Protein AF-A0A917U793-F1 (afdb_monomer_lite)

Sequence (176 aa):
MTDTGSRDAEIRDLVASTAMLGRVSGREPWRELLLRLTGGRWPRRSGWPVVPRLATPWQDTVSNERIGWRMRAANLRGHAPDNASVRDEFVFAVDYQICHRCRIGWVEQPHTLPAYRRCGLAAAGLAALRRENPCYAWHTLGGHIDGSSAFWDTIGADIPGGYRPRRVCEHVTAGG

Foldseek 3Di:
DPPVVVVLVLLVVLLVVLVQEDEDPLDDVVVVVVCVVVVNPPDDDDAFDPWDDDPTQWYWYCDRVDPLKIKIWGWGWADDDPDDDTDTHTAWMWIKDADPVQLEMEIDDTDGDPVCPPSCNSLSSVVSVCVVRPPHAYAYLPPPCVVPVVVQQVSQVPGHVSNYHDDDDPSSVVPD

Secondary structure (DSSP, 8-state):
--HHHHHHHHHHHHHHTTTSEEE-----HHHHHHHHHTTT-SPPPPS----PPPSSSEEEEE-SSSTT-EEEEEEEPP--STTS---PEEEEEEEEEEETTTTEEEEEEEEE-GGGTTSSHHHHHHHHHHHHSTT-EEEB-STTSTT-HHHHHHHHTTSTTTT-B-PPPHHHHT--

pLDDT: mean 82.2, std 14.15, range [44.59, 97.69]

Structure (mmCIF, N/CA/C/O backbone):
data_AF-A0A917U793-F1
#
_entry.id   AF-A0A917U793-F1
#
loop_
_atom_site.group_PDB
_atom_site.id
_atom_site.type_symbol
_atom_site.label_atom_id
_atom_site.label_alt_id
_atom_site.label_comp_id
_atom_site.label_asym_id
_atom_site.label_entity_id
_atom_site.label_seq_id
_atom_site.pdbx_PDB_ins_code
_atom_site.Cartn_x
_atom_site.Cartn_y
_atom_site.Cartn_z
_atom_site.occupancy
_atom_site.B_iso_or_equiv
_atom_site.auth_seq_id
_atom_site.auth_comp_id
_atom_site.auth_asym_id
_atom_site.auth_atom_id
_atom_site.pdbx_PDB_model_num
ATOM 1 N N . MET A 1 1 ? 18.168 -2.407 -28.923 1.00 44.59 1 MET A N 1
ATOM 2 C CA . MET A 1 1 ? 18.597 -1.558 -27.783 1.00 44.59 1 MET A CA 1
ATOM 3 C C . MET A 1 1 ? 17.603 -0.428 -27.456 1.00 44.59 1 MET A C 1
ATOM 5 O O . MET A 1 1 ? 17.964 0.485 -26.732 1.00 44.59 1 MET A O 1
ATOM 9 N N . THR A 1 2 ? 16.345 -0.490 -27.913 1.00 53.19 2 THR A N 1
ATOM 10 C CA . THR A 1 2 ? 15.329 0.575 -27.738 1.00 53.19 2 THR A CA 1
ATOM 11 C C . THR A 1 2 ? 14.185 0.214 -26.777 1.00 53.19 2 THR A C 1
ATOM 13 O O . THR A 1 2 ? 13.452 1.100 -26.361 1.00 53.19 2 THR A O 1
ATOM 16 N N . ASP A 1 3 ? 14.055 -1.054 -26.380 1.00 61.44 3 ASP A N 1
ATOM 17 C CA . ASP A 1 3 ? 12.891 -1.558 -25.632 1.00 61.44 3 ASP A CA 1
ATOM 18 C C . ASP A 1 3 ? 13.018 -1.375 -24.103 1.00 61.44 3 ASP A C 1
ATOM 20 O O . ASP A 1 3 ? 12.122 -0.854 -23.441 1.00 61.44 3 ASP A O 1
ATOM 24 N N . THR A 1 4 ? 14.190 -1.675 -23.529 1.00 62.56 4 THR A N 1
ATOM 25 C CA . THR A 1 4 ? 14.428 -1.562 -22.075 1.00 62.56 4 THR A CA 1
ATOM 26 C C . THR A 1 4 ? 14.332 -0.120 -21.567 1.00 62.56 4 THR A C 1
ATOM 28 O O . THR A 1 4 ? 13.714 0.133 -20.539 1.00 62.56 4 THR A O 1
ATOM 31 N N . GLY A 1 5 ? 14.871 0.847 -22.320 1.00 70.31 5 GLY A N 1
ATOM 32 C CA . GLY A 1 5 ? 14.810 2.265 -21.946 1.00 70.31 5 GLY A CA 1
ATOM 33 C C . GLY A 1 5 ? 13.392 2.849 -21.985 1.00 70.31 5 GLY A C 1
ATOM 34 O O . GLY A 1 5 ? 13.071 3.718 -21.175 1.00 70.31 5 GLY A O 1
ATOM 35 N N . SER A 1 6 ? 12.534 2.343 -22.880 1.00 77.75 6 SER A N 1
ATOM 36 C CA . SER A 1 6 ? 11.110 2.702 -22.930 1.00 77.75 6 SER A CA 1
ATOM 37 C C . SER A 1 6 ? 10.373 2.153 -21.709 1.00 77.75 6 SER A C 1
ATOM 39 O O . SER A 1 6 ? 9.681 2.893 -21.012 1.00 77.75 6 SER A O 1
ATOM 41 N N . ARG A 1 7 ? 10.602 0.875 -21.383 1.00 79.81 7 ARG A N 1
ATOM 42 C CA . ARG A 1 7 ? 9.986 0.206 -20.229 1.00 79.81 7 ARG A CA 1
ATOM 43 C C . ARG A 1 7 ? 10.341 0.884 -18.901 1.00 79.81 7 ARG A C 1
ATOM 45 O O . ARG A 1 7 ? 9.471 1.106 -18.064 1.00 79.81 7 ARG A O 1
ATOM 52 N N . ASP A 1 8 ? 11.604 1.264 -18.715 1.00 85.38 8 ASP A N 1
ATOM 53 C CA . ASP A 1 8 ? 12.062 1.945 -17.497 1.00 85.38 8 ASP A CA 1
ATOM 54 C C . ASP A 1 8 ? 11.458 3.351 -17.343 1.00 85.38 8 ASP A C 1
ATOM 56 O O . ASP A 1 8 ? 11.225 3.819 -16.224 1.00 85.38 8 ASP A O 1
ATOM 60 N N . ALA A 1 9 ? 11.201 4.051 -18.453 1.00 87.38 9 ALA A N 1
ATOM 61 C CA . ALA A 1 9 ? 10.489 5.327 -18.432 1.00 87.38 9 ALA A CA 1
ATOM 62 C C . ALA A 1 9 ? 9.022 5.136 -18.020 1.00 87.38 9 ALA A C 1
ATOM 64 O O . ALA A 1 9 ? 8.563 5.807 -17.099 1.00 87.38 9 ALA A O 1
ATOM 65 N N . GLU A 1 10 ? 8.332 4.152 -18.599 1.00 89.19 10 GLU A N 1
ATOM 66 C CA . GLU A 1 10 ? 6.942 3.828 -18.252 1.00 89.19 10 GLU A CA 1
ATOM 67 C C . GLU A 1 10 ? 6.775 3.458 -16.776 1.00 89.19 10 GLU A C 1
ATOM 69 O O . GLU A 1 10 ? 5.820 3.882 -16.127 1.00 89.19 10 GLU A O 1
ATOM 74 N N . ILE A 1 11 ? 7.716 2.694 -16.213 1.00 90.50 11 ILE A N 1
ATOM 75 C CA . ILE A 1 11 ? 7.673 2.328 -14.795 1.00 90.50 11 ILE A CA 1
ATOM 76 C C . ILE A 1 11 ? 7.868 3.561 -13.904 1.00 90.50 11 ILE A C 1
ATOM 78 O O . ILE A 1 11 ? 7.180 3.700 -12.890 1.00 90.50 11 ILE A O 1
ATOM 82 N N . ARG A 1 12 ? 8.769 4.482 -14.271 1.00 91.75 12 ARG A N 1
ATOM 83 C CA . ARG A 1 12 ? 8.947 5.744 -13.534 1.00 91.75 12 ARG A CA 1
ATOM 84 C C . ARG A 1 12 ? 7.697 6.619 -13.602 1.00 91.75 12 ARG A C 1
ATOM 86 O O . ARG A 1 12 ? 7.277 7.138 -12.567 1.00 91.75 12 ARG A O 1
ATOM 93 N N . ASP A 1 13 ? 7.067 6.715 -14.766 1.00 91.94 13 ASP A N 1
ATOM 94 C CA . ASP A 1 13 ? 5.807 7.443 -14.941 1.00 91.94 13 ASP A CA 1
ATOM 95 C C . ASP A 1 13 ? 4.669 6.792 -14.140 1.00 91.94 13 ASP A C 1
ATOM 97 O O . ASP A 1 13 ? 3.864 7.478 -13.500 1.00 91.94 13 ASP A O 1
ATOM 101 N N . LEU A 1 14 ? 4.630 5.458 -14.083 1.00 92.81 14 LEU A N 1
ATOM 102 C CA . LEU A 1 14 ? 3.692 4.723 -13.240 1.00 92.81 14 LEU A CA 1
ATOM 103 C C . LEU A 1 14 ? 3.908 5.052 -11.755 1.00 92.81 14 LEU A C 1
ATOM 105 O O . LEU A 1 14 ? 2.954 5.382 -11.054 1.00 92.81 14 LEU A O 1
ATOM 109 N N . VAL A 1 15 ? 5.151 5.032 -11.271 1.00 94.25 15 VAL A N 1
ATOM 110 C CA . VAL A 1 15 ? 5.494 5.417 -9.891 1.00 94.25 15 VAL A CA 1
ATOM 111 C C . VAL A 1 15 ? 5.082 6.863 -9.582 1.00 94.25 15 VAL A C 1
ATOM 113 O O . VAL A 1 15 ? 4.564 7.138 -8.497 1.00 94.25 15 VAL A O 1
ATOM 116 N N . ALA A 1 16 ? 5.255 7.784 -10.531 1.00 93.00 16 ALA A N 1
ATOM 117 C CA . ALA A 1 16 ? 4.875 9.185 -10.365 1.00 93.00 16 ALA A CA 1
ATOM 118 C C . ALA A 1 16 ? 3.348 9.401 -10.386 1.00 93.00 16 ALA A C 1
ATOM 120 O O . ALA A 1 16 ? 2.830 10.288 -9.705 1.00 93.00 16 ALA A O 1
ATOM 121 N N . SER A 1 17 ? 2.601 8.563 -11.107 1.00 92.44 17 SER A N 1
ATOM 122 C CA . SER A 1 17 ? 1.161 8.727 -11.351 1.00 92.44 17 SER A CA 1
ATOM 123 C C . SER A 1 17 ? 0.244 8.112 -10.284 1.00 92.44 17 SER A C 1
ATOM 125 O O . SER A 1 17 ? -0.941 7.906 -10.542 1.00 92.44 17 SER A O 1
ATOM 127 N N . THR A 1 18 ? 0.731 7.884 -9.057 1.00 93.00 18 THR A N 1
ATOM 128 C CA . THR A 1 18 ? -0.078 7.341 -7.934 1.00 93.00 18 THR A CA 1
ATOM 129 C C . THR A 1 18 ? -1.370 8.113 -7.638 1.00 93.00 18 THR A C 1
ATOM 131 O O . THR A 1 18 ? -2.304 7.549 -7.072 1.00 93.00 18 THR A O 1
ATOM 134 N N . ALA A 1 19 ? -1.441 9.390 -8.023 1.00 88.75 19 ALA A N 1
ATOM 135 C CA . ALA A 1 19 ? -2.636 10.220 -7.892 1.00 88.75 19 ALA A CA 1
ATOM 136 C C . ALA A 1 19 ? -3.723 9.919 -8.946 1.00 88.75 19 ALA A C 1
ATOM 138 O O . ALA A 1 19 ? -4.894 10.212 -8.706 1.00 88.75 19 ALA A O 1
ATOM 139 N N . MET A 1 20 ? -3.372 9.328 -10.096 1.00 90.06 20 MET A N 1
ATOM 140 C CA . MET A 1 20 ? -4.325 8.930 -11.137 1.00 90.06 20 MET A CA 1
ATOM 141 C C . MET A 1 20 ? -4.974 7.592 -10.767 1.00 90.06 20 MET A C 1
ATOM 143 O O . MET A 1 20 ? -4.654 6.530 -11.308 1.00 90.06 20 MET A O 1
ATOM 147 N N . LEU A 1 21 ? -5.871 7.674 -9.787 1.00 90.06 21 LEU A N 1
ATOM 148 C CA . LEU A 1 21 ? -6.466 6.540 -9.101 1.00 90.06 21 LEU A CA 1
ATOM 149 C C . LEU A 1 21 ? -7.927 6.332 -9.503 1.00 90.06 21 LEU A C 1
ATOM 151 O O . LEU A 1 21 ? -8.788 7.165 -9.223 1.00 90.06 21 LEU A O 1
ATOM 155 N N . GLY A 1 22 ? -8.226 5.167 -10.064 1.00 88.44 22 GLY A N 1
ATOM 156 C CA . GLY A 1 22 ? -9.596 4.688 -10.205 1.00 88.44 22 GLY A CA 1
ATOM 157 C C . GLY A 1 22 ? -10.064 3.992 -8.926 1.00 88.44 22 GLY A C 1
ATOM 158 O O . GLY A 1 22 ? -9.315 3.209 -8.344 1.00 88.44 22 GLY A O 1
ATOM 159 N N . ARG A 1 23 ? -11.300 4.248 -8.480 1.00 89.06 23 ARG A N 1
ATOM 160 C CA . ARG A 1 23 ? -11.869 3.631 -7.270 1.00 89.06 23 ARG A CA 1
ATOM 161 C C . ARG A 1 23 ? -13.120 2.817 -7.581 1.00 89.06 23 ARG A C 1
ATOM 163 O O . ARG A 1 23 ? -14.041 3.316 -8.220 1.00 89.06 23 ARG A O 1
ATOM 170 N N . VAL A 1 24 ? -13.194 1.603 -7.042 1.00 83.44 24 VAL A N 1
ATOM 171 C CA . VAL A 1 24 ? -14.425 0.806 -6.957 1.00 83.44 24 VAL A CA 1
ATOM 172 C C . VAL A 1 24 ? -14.817 0.724 -5.489 1.00 83.44 24 VAL A C 1
ATOM 174 O O . VAL A 1 24 ? -14.067 0.206 -4.660 1.00 83.44 24 VAL A O 1
ATOM 177 N N . SER A 1 25 ? -15.987 1.260 -5.140 1.00 68.81 25 SER A N 1
ATOM 178 C CA . SER A 1 25 ? -16.437 1.308 -3.744 1.00 68.81 25 SER A CA 1
ATOM 179 C C . SER A 1 25 ? -16.652 -0.091 -3.161 1.00 68.81 25 SER A C 1
ATOM 181 O O . SER A 1 25 ? -16.408 -0.291 -1.974 1.00 68.81 25 SER A O 1
ATOM 183 N N . GLY A 1 26 ? -17.105 -1.043 -3.986 1.00 62.59 26 GLY A N 1
ATOM 184 C CA . GLY A 1 26 ? -17.609 -2.346 -3.547 1.00 62.59 26 GLY A CA 1
ATOM 185 C C . GLY A 1 26 ? -18.997 -2.285 -2.901 1.00 62.59 26 GLY A C 1
ATOM 186 O O . GLY A 1 26 ? -19.596 -3.330 -2.656 1.00 62.59 26 GLY A O 1
ATOM 187 N N . ARG A 1 27 ? -19.523 -1.077 -2.647 1.00 59.03 27 ARG A N 1
ATOM 188 C CA . ARG A 1 27 ? -20.898 -0.854 -2.195 1.00 59.03 27 ARG A CA 1
ATOM 189 C C . ARG A 1 27 ? -21.823 -0.817 -3.399 1.00 59.03 27 ARG A C 1
ATOM 191 O O . ARG A 1 27 ? -21.627 -0.029 -4.321 1.00 59.03 27 ARG A O 1
ATOM 198 N N . GLU A 1 28 ? -22.864 -1.632 -3.340 1.00 59.44 28 GLU A N 1
ATOM 199 C CA . GLU A 1 28 ? -23.957 -1.662 -4.306 1.00 59.44 28 GLU A CA 1
ATOM 200 C C . GLU A 1 28 ? -25.207 -1.080 -3.627 1.00 59.44 28 GLU A C 1
ATOM 202 O O . GLU A 1 28 ? -26.012 -1.836 -3.079 1.00 59.44 28 GLU A O 1
ATOM 207 N N . PRO A 1 29 ? -25.386 0.256 -3.610 1.00 63.66 29 PRO A N 1
ATOM 208 C CA . PRO A 1 29 ? -26.477 0.901 -2.872 1.00 63.66 29 PRO A CA 1
ATOM 209 C C . PRO A 1 29 ? -27.867 0.425 -3.317 1.00 63.66 29 PRO A C 1
ATOM 211 O O . PRO A 1 29 ? -28.777 0.303 -2.501 1.00 63.66 29 PRO A O 1
ATOM 214 N N . TRP A 1 30 ? -28.023 0.062 -4.593 1.00 62.41 30 TRP A N 1
ATOM 215 C CA . TRP A 1 30 ? -29.247 -0.555 -5.108 1.00 62.41 30 TRP A CA 1
ATOM 216 C C . TRP A 1 30 ? -29.531 -1.922 -4.465 1.00 62.41 30 TRP A C 1
ATOM 218 O O . TRP A 1 30 ? -30.681 -2.276 -4.230 1.00 62.41 30 TRP A O 1
ATOM 228 N N . ARG A 1 31 ? -28.495 -2.694 -4.130 1.00 66.31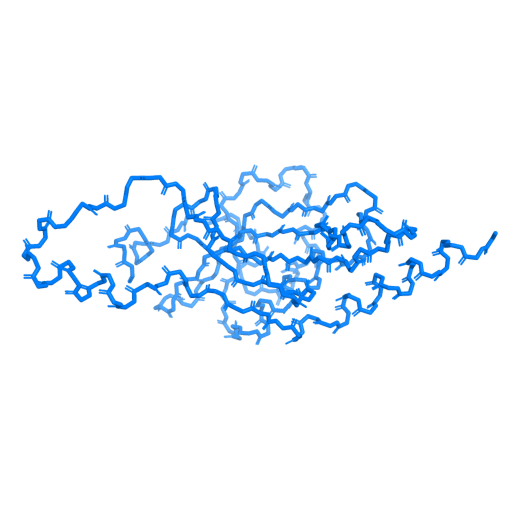 31 ARG A N 1
ATOM 229 C CA . ARG A 1 31 ? -28.626 -4.028 -3.537 1.00 66.31 31 ARG A CA 1
ATOM 230 C C . ARG A 1 31 ? -28.865 -3.958 -2.034 1.00 66.31 31 ARG A C 1
ATOM 232 O O . ARG A 1 31 ? -29.651 -4.741 -1.511 1.00 66.31 31 ARG A O 1
ATOM 239 N N . GLU A 1 32 ? -28.247 -2.998 -1.348 1.00 70.88 32 GLU A N 1
ATOM 240 C CA . GLU A 1 32 ? -28.589 -2.649 0.040 1.00 70.88 32 GLU A CA 1
ATOM 241 C C . GLU A 1 32 ? -30.060 -2.221 0.150 1.00 70.88 32 GLU A C 1
ATOM 243 O O . GLU A 1 32 ? -30.772 -2.650 1.062 1.00 70.88 32 GLU A O 1
ATOM 248 N N . LEU A 1 33 ? -30.541 -1.446 -0.827 1.00 72.81 33 LEU A N 1
ATOM 249 C CA . LEU A 1 33 ? -31.949 -1.091 -0.957 1.00 72.81 33 LEU A CA 1
ATOM 250 C C . LEU A 1 33 ? -32.828 -2.332 -1.186 1.00 72.81 33 LEU A C 1
ATOM 252 O O . LEU A 1 33 ? -33.821 -2.493 -0.484 1.00 72.81 33 LEU A O 1
ATOM 256 N N . LEU A 1 34 ? -32.455 -3.253 -2.082 1.00 74.12 34 LEU A N 1
ATOM 257 C CA . LEU A 1 34 ? -33.198 -4.507 -2.290 1.00 74.12 34 LEU A CA 1
ATOM 258 C C . LEU A 1 34 ? -33.217 -5.405 -1.047 1.00 74.12 34 LEU A C 1
ATOM 260 O O . LEU A 1 34 ? -34.247 -5.993 -0.729 1.00 74.12 34 LEU A O 1
ATOM 264 N N . LEU A 1 35 ? -32.113 -5.502 -0.308 1.00 73.44 35 LEU A N 1
ATOM 265 C CA . LEU A 1 35 ? -32.062 -6.243 0.954 1.00 73.44 35 LEU A CA 1
ATOM 266 C C . LEU A 1 35 ? -33.008 -5.636 1.997 1.00 73.44 35 LEU A C 1
ATOM 268 O O . LEU A 1 35 ? -33.689 -6.384 2.698 1.00 73.44 35 LEU A O 1
ATOM 272 N N . ARG A 1 36 ? -33.105 -4.301 2.064 1.00 76.19 36 ARG A N 1
ATOM 273 C CA . ARG A 1 36 ? -34.097 -3.611 2.904 1.00 76.19 36 ARG A CA 1
ATOM 274 C C . ARG A 1 36 ? -35.527 -3.877 2.439 1.00 76.19 36 ARG A C 1
ATOM 276 O O . ARG A 1 36 ? -36.356 -4.261 3.256 1.00 76.19 36 ARG A O 1
ATOM 283 N N . LEU A 1 37 ? -35.803 -3.728 1.143 1.00 82.00 37 LEU A N 1
ATOM 284 C CA . LEU A 1 37 ? -37.143 -3.912 0.571 1.00 82.00 37 LEU A CA 1
ATOM 285 C C . LEU A 1 37 ? -37.646 -5.355 0.691 1.00 82.00 37 LEU A C 1
ATOM 287 O O . LEU A 1 37 ? -38.839 -5.586 0.850 1.00 82.00 37 LEU A O 1
ATOM 291 N N . THR A 1 38 ? -36.743 -6.333 0.652 1.00 78.94 38 THR A N 1
ATOM 292 C CA . THR A 1 38 ? -37.086 -7.759 0.760 1.00 78.94 38 THR A CA 1
ATOM 293 C C . THR A 1 38 ? -37.077 -8.281 2.198 1.00 78.94 38 THR A C 1
ATOM 295 O O . THR A 1 38 ? -37.209 -9.488 2.404 1.00 78.94 38 THR A O 1
ATOM 298 N N . GLY A 1 39 ? -36.883 -7.417 3.203 1.00 76.50 39 GLY A N 1
ATOM 299 C CA . GLY A 1 39 ? -36.787 -7.836 4.605 1.00 76.50 39 GLY A CA 1
ATOM 300 C C . GLY A 1 39 ? -35.663 -8.850 4.849 1.00 76.50 39 GLY A C 1
ATOM 301 O O . GLY A 1 39 ? -35.812 -9.762 5.658 1.00 76.50 39 GLY A O 1
ATOM 302 N N . GLY A 1 40 ? -34.566 -8.751 4.092 1.00 68.12 40 GLY A N 1
ATOM 303 C CA . GLY A 1 40 ? -33.438 -9.679 4.161 1.00 68.12 40 GLY A CA 1
ATOM 304 C C . GLY A 1 40 ? -33.648 -11.026 3.459 1.00 68.12 40 GLY A C 1
ATOM 305 O O . GLY A 1 40 ? -32.785 -11.892 3.585 1.00 68.12 40 GLY A O 1
ATOM 306 N N . ARG A 1 41 ? -34.749 -11.217 2.713 1.00 71.19 41 ARG A N 1
ATOM 307 C CA . ARG A 1 41 ? -35.001 -12.448 1.936 1.00 71.19 41 ARG A CA 1
ATOM 308 C C . ARG A 1 41 ? -34.214 -12.522 0.628 1.00 71.19 41 ARG A C 1
ATOM 310 O O . ARG A 1 41 ? -34.107 -13.604 0.056 1.00 71.19 41 ARG A O 1
ATOM 317 N N . TRP A 1 42 ? -33.667 -11.405 0.143 1.00 63.78 42 TRP A N 1
ATOM 318 C CA . TRP A 1 42 ? -32.774 -11.431 -1.013 1.00 63.78 42 TRP A CA 1
ATOM 319 C C . TRP A 1 42 ? -31.477 -12.174 -0.661 1.00 63.78 42 TRP A C 1
ATOM 321 O O . TRP A 1 42 ? -30.892 -11.888 0.389 1.00 63.78 42 TRP A O 1
ATOM 331 N N . PRO A 1 43 ? -30.997 -13.105 -1.508 1.00 64.44 43 PRO A N 1
ATOM 332 C CA . PRO A 1 43 ? -29.835 -13.915 -1.182 1.00 64.44 43 PRO A CA 1
ATOM 333 C C . PRO A 1 43 ? -28.633 -13.037 -0.831 1.00 64.44 43 PRO A C 1
ATOM 335 O O . PRO A 1 43 ? -28.186 -12.188 -1.616 1.00 64.44 43 PRO A O 1
ATOM 338 N N . ARG A 1 44 ? -28.092 -13.252 0.376 1.00 59.59 44 ARG A N 1
ATOM 339 C CA . ARG A 1 44 ? -26.787 -12.707 0.758 1.00 59.59 44 ARG A CA 1
ATOM 340 C C . ARG A 1 44 ? -25.759 -13.236 -0.233 1.00 59.59 44 ARG A C 1
ATOM 342 O O . ARG A 1 44 ? -25.863 -14.359 -0.713 1.00 59.59 44 ARG A O 1
ATOM 349 N N . ARG A 1 45 ? -24.798 -12.387 -0.599 1.00 59.62 45 ARG A N 1
ATOM 350 C CA . ARG A 1 45 ? -23.784 -12.756 -1.589 1.00 59.62 45 ARG A CA 1
ATOM 351 C C . ARG A 1 45 ? -23.023 -13.985 -1.079 1.00 59.62 45 ARG A C 1
ATOM 353 O O . ARG A 1 45 ? -22.383 -13.899 -0.038 1.00 59.62 45 ARG A O 1
ATOM 360 N N . SER A 1 46 ? -23.073 -15.086 -1.819 1.00 48.78 46 SER A N 1
ATOM 361 C CA . SER A 1 46 ? -22.114 -16.184 -1.706 1.00 48.78 46 SER A CA 1
ATOM 362 C C . SER A 1 46 ? -21.142 -16.073 -2.881 1.00 48.78 46 SER A C 1
ATOM 364 O O . SER A 1 46 ? -21.570 -16.151 -4.031 1.00 48.78 46 SER A O 1
ATOM 366 N N . GLY A 1 47 ? -19.857 -15.845 -2.606 1.00 53.91 47 GLY A N 1
ATOM 367 C CA . GLY A 1 47 ? -18.802 -15.796 -3.626 1.00 53.91 47 GLY A CA 1
ATOM 368 C C . GLY A 1 47 ? -18.013 -14.483 -3.675 1.00 53.91 47 GLY A C 1
ATOM 369 O O . GLY A 1 47 ? -18.500 -13.417 -3.284 1.00 53.91 47 GLY A O 1
ATOM 370 N N . TRP A 1 48 ? -16.779 -14.581 -4.172 1.00 51.19 48 TRP A N 1
ATOM 371 C CA . TRP A 1 48 ? -15.809 -13.487 -4.265 1.00 51.19 48 TRP A CA 1
ATOM 372 C C . TRP A 1 48 ? -16.328 -12.292 -5.084 1.00 51.19 48 TRP A C 1
ATOM 374 O O . TRP A 1 48 ? -17.071 -12.509 -6.047 1.00 51.19 48 TRP A O 1
ATOM 384 N N . PRO A 1 49 ? -15.989 -11.036 -4.719 1.00 61.34 49 PRO A N 1
ATOM 385 C CA . PRO A 1 49 ? -16.287 -9.847 -5.517 1.00 61.34 49 PRO A CA 1
ATOM 386 C C . PRO A 1 49 ? -15.778 -9.985 -6.955 1.00 61.34 49 PRO A C 1
ATOM 388 O O . PRO A 1 49 ? -14.632 -10.361 -7.177 1.00 61.34 49 PRO A O 1
ATOM 391 N N . VAL A 1 50 ? -16.626 -9.654 -7.937 1.00 61.00 50 VAL A N 1
ATOM 392 C CA . VAL A 1 50 ? -16.157 -9.435 -9.311 1.00 61.00 50 VAL A CA 1
ATOM 393 C C . VAL A 1 50 ? -15.580 -8.030 -9.320 1.00 61.00 50 VAL A C 1
ATOM 395 O O . VAL A 1 50 ? -16.322 -7.058 -9.188 1.00 61.00 50 VAL A O 1
ATOM 398 N N . VAL A 1 51 ? -14.259 -7.931 -9.395 1.00 62.69 51 VAL A N 1
ATOM 399 C CA . VAL A 1 51 ? -13.553 -6.652 -9.388 1.00 62.69 51 VAL A CA 1
ATOM 400 C C . VAL A 1 51 ? -13.335 -6.214 -10.836 1.00 62.69 51 VAL A C 1
ATOM 402 O O . VAL A 1 51 ? -12.551 -6.855 -11.541 1.00 62.69 51 VAL A O 1
ATOM 405 N N . PRO A 1 52 ? -14.023 -5.164 -11.326 1.00 65.69 52 PRO A N 1
ATOM 406 C CA . PRO A 1 52 ? -13.750 -4.651 -12.658 1.00 65.69 52 PRO A CA 1
ATOM 407 C C . PRO A 1 52 ? -12.360 -4.010 -12.662 1.00 65.69 52 PRO A C 1
ATOM 409 O O . PRO A 1 52 ? -12.049 -3.191 -11.795 1.00 65.69 52 PRO A O 1
ATOM 412 N N . ARG A 1 53 ? -11.524 -4.363 -13.644 1.00 66.56 53 ARG A N 1
ATOM 413 C CA . ARG A 1 53 ? -10.297 -3.600 -13.904 1.00 66.56 53 ARG A CA 1
ATOM 414 C C . ARG A 1 53 ? -10.685 -2.248 -14.479 1.00 66.56 53 ARG A C 1
ATOM 416 O O . ARG A 1 53 ? -11.483 -2.176 -15.412 1.00 66.56 53 ARG A O 1
ATOM 423 N N . LEU A 1 54 ? -10.119 -1.191 -13.918 1.00 78.06 54 LEU A N 1
ATOM 424 C CA . LEU A 1 54 ? -10.331 0.171 -14.399 1.00 78.06 54 LEU A CA 1
ATOM 425 C C . LEU A 1 54 ? -9.289 0.525 -15.468 1.00 78.06 54 LEU A C 1
ATOM 427 O O . LEU A 1 54 ? -8.216 -0.062 -15.505 1.00 78.06 54 LEU A O 1
ATOM 431 N N . ALA A 1 55 ? -9.570 1.511 -16.317 1.00 77.94 55 ALA A N 1
ATOM 432 C CA . ALA A 1 55 ? -8.611 1.999 -17.320 1.00 77.94 55 ALA A CA 1
ATOM 433 C C . ALA A 1 55 ? -7.540 2.949 -16.729 1.00 77.94 55 ALA A C 1
ATOM 435 O O . ALA A 1 55 ? -6.882 3.698 -17.453 1.00 77.94 55 ALA A O 1
ATOM 436 N N . THR A 1 56 ? -7.409 2.976 -15.400 1.00 84.44 56 THR A N 1
ATOM 437 C CA . THR A 1 56 ? -6.454 3.812 -14.670 1.00 84.44 56 THR A CA 1
ATOM 438 C C . THR A 1 56 ? -5.234 2.990 -14.251 1.00 84.44 56 THR A C 1
ATOM 440 O O . THR A 1 56 ? -5.390 1.829 -13.850 1.00 84.44 56 THR A O 1
ATOM 443 N N . PRO A 1 57 ? -4.028 3.586 -14.281 1.00 89.56 57 PRO A N 1
ATOM 444 C CA . PRO A 1 57 ? -2.792 2.889 -13.939 1.00 89.56 57 PRO A CA 1
ATOM 445 C C . PRO A 1 57 ? -2.784 2.450 -12.481 1.00 89.56 57 PRO A C 1
ATOM 447 O O . PRO A 1 57 ? -2.371 1.337 -12.183 1.00 89.56 57 PRO A O 1
ATOM 450 N N . TRP A 1 58 ? -3.308 3.282 -11.579 1.00 93.25 58 TRP A N 1
ATOM 451 C CA . TRP A 1 58 ? -3.541 2.915 -10.189 1.00 93.25 58 TRP A CA 1
ATOM 452 C C . TRP A 1 58 ? -5.019 2.651 -9.949 1.00 93.25 58 TRP A C 1
ATOM 454 O O . TRP A 1 58 ? -5.893 3.345 -10.480 1.00 93.25 58 TRP A O 1
ATOM 464 N N . GLN A 1 59 ? -5.306 1.639 -9.136 1.00 92.50 59 GLN A N 1
ATOM 465 C CA . GLN A 1 59 ? -6.661 1.185 -8.845 1.00 92.50 59 GLN A CA 1
ATOM 466 C C . GLN A 1 59 ? -6.821 0.892 -7.363 1.00 92.50 59 GLN A C 1
ATOM 468 O O . GLN A 1 59 ? -5.929 0.344 -6.724 1.00 92.50 59 GLN A O 1
ATOM 473 N N . ASP A 1 60 ? -7.979 1.239 -6.827 1.00 92.56 60 ASP A N 1
ATOM 474 C CA . ASP A 1 60 ? -8.375 0.971 -5.454 1.00 92.56 60 ASP A CA 1
ATOM 475 C C . ASP A 1 60 ? -9.730 0.271 -5.468 1.00 92.56 60 ASP A C 1
ATOM 477 O O . ASP A 1 60 ? -10.764 0.857 -5.801 1.00 92.56 60 ASP A O 1
ATOM 481 N N . THR A 1 61 ? -9.714 -1.013 -5.150 1.00 90.00 61 THR A N 1
ATOM 482 C CA . THR A 1 61 ? -10.859 -1.910 -5.302 1.00 90.00 61 THR A CA 1
ATOM 483 C C . THR A 1 61 ? -11.100 -2.696 -4.017 1.00 90.00 61 THR A C 1
ATOM 485 O O . THR A 1 61 ? -10.404 -2.507 -3.022 1.00 90.00 61 THR A O 1
ATOM 488 N N . VAL A 1 62 ? -12.116 -3.555 -3.996 1.00 87.38 62 VAL A N 1
ATOM 489 C CA . VAL A 1 62 ? -12.271 -4.532 -2.909 1.00 87.38 62 VAL A CA 1
ATOM 490 C C . VAL A 1 62 ? -11.245 -5.649 -3.071 1.00 87.38 62 VAL A C 1
ATOM 492 O O . VAL A 1 62 ? -11.000 -6.088 -4.193 1.00 87.38 62 VAL A O 1
ATOM 495 N N . SER A 1 63 ? -10.664 -6.119 -1.966 1.00 84.94 63 SER A N 1
ATOM 496 C CA . SER A 1 63 ? -9.767 -7.275 -2.012 1.00 84.94 63 SER A CA 1
ATOM 497 C C . SER A 1 63 ? -10.543 -8.524 -2.442 1.00 84.94 63 SER A C 1
ATOM 499 O O . SER A 1 63 ? -11.660 -8.791 -1.986 1.00 84.94 63 SER A O 1
ATOM 501 N N . ASN A 1 64 ? -9.941 -9.284 -3.351 1.00 77.50 64 ASN A N 1
ATOM 502 C CA . ASN A 1 64 ? -10.415 -10.585 -3.813 1.00 77.50 64 ASN A CA 1
ATOM 503 C C . ASN A 1 64 ? -9.897 -11.745 -2.947 1.00 77.50 64 ASN A C 1
ATOM 505 O O . ASN A 1 64 ? -10.269 -12.879 -3.216 1.00 77.50 64 ASN A O 1
ATOM 509 N N . GLU A 1 65 ? -9.047 -11.478 -1.953 1.00 77.75 65 GLU A N 1
ATOM 510 C CA . GLU A 1 65 ? -8.460 -12.491 -1.065 1.00 77.75 65 GLU A CA 1
ATOM 511 C C . GLU A 1 65 ? -8.877 -12.285 0.397 1.00 77.75 65 GLU A C 1
ATOM 513 O O . GLU A 1 65 ? -8.919 -13.236 1.182 1.00 77.75 65 GLU A O 1
ATOM 518 N N . ARG A 1 66 ? -9.248 -11.055 0.776 1.00 78.56 66 ARG A N 1
ATOM 519 C CA . ARG A 1 66 ? -9.540 -10.676 2.162 1.00 78.56 66 ARG A CA 1
ATOM 520 C C . ARG A 1 66 ? -10.883 -9.961 2.273 1.00 78.56 66 ARG A C 1
ATOM 522 O O . ARG A 1 66 ? -11.029 -8.787 1.939 1.00 78.56 66 ARG A O 1
ATOM 529 N N . ILE A 1 67 ? -11.887 -10.671 2.787 1.00 78.38 67 ILE A N 1
ATOM 530 C CA . ILE A 1 67 ? -13.236 -10.122 2.987 1.00 78.38 67 ILE A CA 1
ATOM 531 C C . ILE A 1 67 ? -13.172 -8.881 3.888 1.00 78.38 67 ILE A C 1
ATOM 533 O O . ILE A 1 67 ? -12.603 -8.921 4.977 1.00 78.38 67 ILE A O 1
ATOM 537 N N . GLY A 1 68 ? -13.783 -7.787 3.429 1.00 80.12 68 GLY A N 1
ATOM 538 C CA . GLY A 1 68 ? -13.828 -6.502 4.133 1.00 80.12 68 GLY A CA 1
ATOM 539 C C . GLY A 1 68 ? -12.665 -5.564 3.808 1.00 80.12 68 GLY A C 1
ATOM 540 O O . GLY A 1 68 ? -12.808 -4.363 4.016 1.00 80.12 68 GLY A O 1
ATOM 541 N N . TRP A 1 69 ? -11.576 -6.084 3.234 1.00 89.69 69 TRP A N 1
ATOM 542 C CA . TRP A 1 69 ? -10.377 -5.319 2.903 1.00 89.69 69 TRP A CA 1
ATOM 543 C C . TRP A 1 69 ? -10.475 -4.678 1.524 1.00 89.69 69 TRP A C 1
ATOM 545 O O . TRP A 1 69 ? -11.271 -5.067 0.662 1.00 89.69 69 TRP A O 1
ATOM 555 N N . ARG A 1 70 ? -9.627 -3.677 1.311 1.00 92.62 70 ARG A N 1
ATOM 556 C CA . ARG A 1 70 ? -9.425 -3.025 0.022 1.00 92.62 70 ARG A CA 1
ATOM 557 C C . ARG A 1 70 ? -8.100 -3.472 -0.573 1.00 92.62 70 ARG A C 1
ATOM 559 O O . ARG A 1 70 ? -7.191 -3.847 0.156 1.00 92.62 70 ARG A O 1
ATOM 566 N N . MET A 1 71 ? -7.988 -3.393 -1.888 1.00 92.44 71 MET A N 1
ATOM 567 C CA . MET A 1 71 ? -6.764 -3.672 -2.624 1.00 92.44 71 MET A CA 1
ATOM 568 C C . MET A 1 71 ? -6.349 -2.424 -3.390 1.00 92.44 71 MET A C 1
ATOM 570 O O . MET A 1 71 ? -7.133 -1.875 -4.167 1.00 92.44 71 MET A O 1
ATOM 574 N N . ARG A 1 72 ? -5.101 -1.998 -3.200 1.00 94.56 72 ARG A N 1
ATOM 575 C CA . ARG A 1 72 ? -4.442 -0.981 -4.018 1.00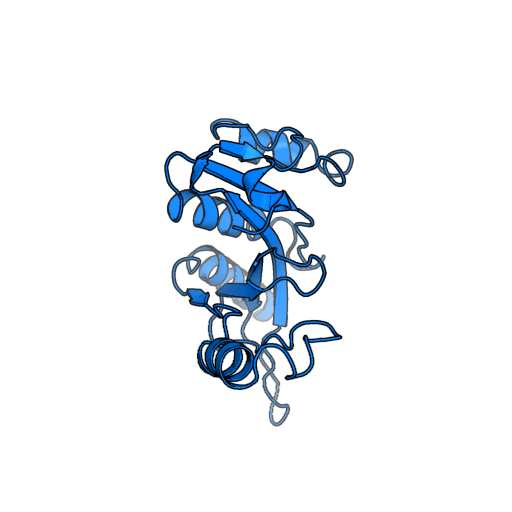 94.56 72 ARG A CA 1
ATOM 576 C C . ARG A 1 72 ? -3.559 -1.689 -5.039 1.00 94.56 72 ARG A C 1
ATOM 578 O O . ARG A 1 72 ? -2.607 -2.353 -4.648 1.00 94.56 72 ARG A O 1
ATOM 585 N N . ALA A 1 73 ? -3.854 -1.532 -6.324 1.00 93.56 73 ALA A N 1
ATOM 586 C CA . ALA A 1 73 ? -3.130 -2.174 -7.417 1.00 93.56 73 ALA A CA 1
ATOM 587 C C . ALA A 1 73 ? -2.570 -1.156 -8.416 1.00 93.56 73 ALA A C 1
ATOM 589 O O . ALA A 1 73 ? -3.103 -0.053 -8.557 1.00 93.56 73 ALA A O 1
ATOM 590 N N . ALA A 1 74 ? -1.508 -1.550 -9.115 1.00 93.19 74 ALA A N 1
ATOM 591 C CA . ALA A 1 74 ? -0.935 -0.826 -10.236 1.00 93.19 74 ALA A CA 1
ATOM 592 C C . ALA A 1 74 ? -0.864 -1.733 -11.469 1.00 93.19 74 ALA A C 1
ATOM 594 O O . ALA A 1 74 ? -0.471 -2.902 -11.370 1.00 93.19 74 ALA A O 1
ATOM 595 N N . ASN A 1 75 ? -1.212 -1.176 -12.625 1.00 89.94 75 ASN A N 1
ATOM 596 C CA . ASN A 1 75 ? -1.140 -1.841 -13.915 1.00 89.94 75 ASN A CA 1
ATOM 597 C C . ASN A 1 75 ? -0.356 -0.964 -14.898 1.00 89.94 75 ASN A C 1
ATOM 599 O O . ASN A 1 75 ? -0.603 0.240 -14.998 1.00 89.94 75 ASN A O 1
ATOM 603 N N . LEU A 1 76 ? 0.582 -1.572 -15.620 1.00 86.50 76 LEU A N 1
ATOM 604 C CA . LEU A 1 76 ? 1.205 -0.959 -16.787 1.00 86.50 76 LEU A CA 1
ATOM 605 C C . LEU A 1 76 ? 0.276 -1.121 -17.982 1.00 86.50 76 LEU A C 1
ATOM 607 O O . LEU A 1 76 ? -0.362 -2.162 -18.138 1.00 86.50 76 LEU A O 1
ATOM 611 N N . ARG A 1 77 ? 0.216 -0.106 -18.845 1.00 76.81 77 ARG A N 1
ATOM 612 C CA . ARG A 1 77 ? -0.521 -0.248 -20.099 1.00 76.81 77 ARG A CA 1
ATOM 613 C C . ARG A 1 77 ? 0.104 -1.360 -20.927 1.00 76.81 77 ARG A C 1
ATOM 615 O O . ARG A 1 77 ? 1.322 -1.422 -21.074 1.00 76.81 77 ARG A O 1
ATOM 622 N N . GLY A 1 78 ? -0.740 -2.251 -21.433 1.00 68.69 78 GLY A N 1
ATOM 623 C CA . GLY A 1 78 ? -0.282 -3.278 -22.356 1.00 68.69 78 GLY A CA 1
ATOM 624 C C . GLY A 1 78 ? 0.183 -2.633 -23.658 1.00 68.69 78 GLY A C 1
ATOM 625 O O . GLY A 1 78 ? -0.442 -1.692 -24.141 1.00 68.69 78 GLY A O 1
ATOM 626 N N . HIS A 1 79 ? 1.234 -3.181 -24.257 1.00 61.66 79 HIS A N 1
ATOM 627 C CA . HIS A 1 79 ? 1.570 -2.923 -25.654 1.00 61.66 79 HIS A CA 1
ATOM 628 C C . HIS A 1 79 ? 1.415 -4.246 -26.385 1.00 61.66 79 HIS A C 1
ATOM 630 O O . HIS A 1 79 ? 2.181 -5.180 -26.155 1.00 61.66 79 HIS A O 1
ATOM 636 N N . ALA A 1 80 ? 0.370 -4.368 -27.196 1.00 54.94 80 ALA A N 1
ATOM 637 C CA . ALA A 1 80 ? 0.245 -5.502 -28.095 1.00 54.94 80 ALA A CA 1
ATOM 638 C C . ALA A 1 80 ? 0.902 -5.135 -29.432 1.00 54.94 80 ALA A C 1
ATOM 640 O O . ALA A 1 80 ? 0.581 -4.071 -29.963 1.00 54.94 80 ALA A O 1
ATOM 641 N N . PRO A 1 81 ? 1.763 -5.989 -30.011 1.00 50.78 81 PRO A N 1
ATOM 642 C CA . PRO A 1 81 ? 1.974 -5.945 -31.448 1.00 50.78 81 PRO A CA 1
ATOM 643 C C . PRO A 1 81 ? 0.649 -6.314 -32.138 1.00 50.78 81 PRO A C 1
ATOM 645 O O . PRO A 1 81 ? -0.087 -7.176 -31.654 1.00 50.78 81 PRO A O 1
ATOM 648 N N . ASP A 1 82 ? 0.341 -5.584 -33.206 1.00 51.31 82 ASP A N 1
ATOM 649 C CA . ASP A 1 82 ? -0.887 -5.556 -34.006 1.00 51.31 82 ASP A CA 1
ATOM 650 C C . ASP A 1 82 ? -1.904 -6.707 -33.800 1.00 51.31 82 ASP A C 1
ATOM 652 O O . ASP A 1 82 ? -1.624 -7.887 -34.007 1.00 51.31 82 ASP A O 1
ATOM 656 N N . ASN A 1 83 ? -3.147 -6.316 -33.482 1.00 51.34 83 ASN A N 1
ATOM 657 C CA . ASN A 1 83 ? -4.383 -7.121 -33.429 1.00 51.34 83 ASN A CA 1
ATOM 658 C C . ASN A 1 83 ? -4.636 -8.045 -32.219 1.00 51.34 83 ASN A C 1
ATOM 660 O O . ASN A 1 83 ? -5.661 -8.732 -32.205 1.00 51.34 83 ASN A O 1
ATOM 664 N N . ALA A 1 84 ? -3.827 -8.017 -31.157 1.00 57.31 84 ALA A N 1
ATOM 665 C CA . ALA A 1 84 ? -4.255 -8.569 -29.865 1.00 57.31 84 ALA A CA 1
ATOM 666 C C . ALA A 1 84 ? -4.961 -7.499 -29.015 1.00 57.31 84 ALA A C 1
ATOM 668 O O . ALA A 1 84 ? -4.557 -6.337 -28.989 1.00 57.31 84 ALA A O 1
ATOM 669 N N . SER A 1 85 ? -6.025 -7.881 -28.297 1.00 56.38 85 SER A N 1
ATOM 670 C CA . SER A 1 85 ? -6.674 -6.994 -27.326 1.00 56.38 85 SER A CA 1
ATOM 671 C C . SER A 1 85 ? -5.624 -6.501 -26.328 1.00 56.38 85 SER A C 1
ATOM 673 O O . SER A 1 85 ? -5.081 -7.306 -25.570 1.00 56.38 85 SER A O 1
ATOM 675 N N . VAL A 1 86 ? -5.336 -5.198 -26.333 1.00 59.38 86 VAL A N 1
ATOM 676 C CA . VAL A 1 86 ? -4.397 -4.584 -25.391 1.00 59.38 86 VAL A CA 1
ATOM 677 C C . VAL A 1 86 ? -4.927 -4.813 -23.980 1.00 59.38 86 VAL A C 1
ATOM 679 O O . VAL A 1 86 ? -5.986 -4.305 -23.611 1.00 59.38 86 VAL A O 1
ATOM 682 N N . ARG A 1 87 ? -4.225 -5.638 -23.203 1.00 65.25 87 ARG A N 1
ATOM 683 C CA . ARG A 1 87 ? -4.537 -5.861 -21.793 1.00 65.25 87 ARG A CA 1
ATOM 684 C C . ARG A 1 87 ? -3.464 -5.198 -20.962 1.00 65.25 87 ARG A C 1
ATOM 686 O O . ARG A 1 87 ? -2.295 -5.539 -21.102 1.00 65.25 87 ARG A O 1
ATOM 693 N N . ASP A 1 88 ? -3.889 -4.305 -20.079 1.00 76.94 88 ASP A N 1
ATOM 694 C CA . ASP A 1 88 ? -3.014 -3.767 -19.048 1.00 76.94 88 ASP A CA 1
ATOM 695 C C . ASP A 1 88 ? -2.421 -4.9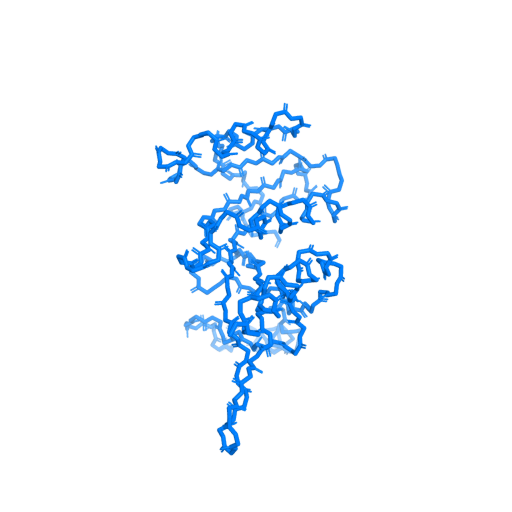15 -18.223 1.00 76.94 88 ASP A C 1
ATOM 697 O O . ASP A 1 88 ? -3.118 -5.859 -17.814 1.00 76.94 88 ASP A O 1
ATOM 701 N N . GLU A 1 89 ? -1.114 -4.837 -18.021 1.00 85.12 89 GLU A N 1
ATOM 702 C CA . GLU A 1 89 ? -0.326 -5.805 -17.286 1.00 85.12 89 GLU A CA 1
ATOM 703 C C . GLU A 1 89 ? -0.324 -5.427 -15.810 1.00 85.12 89 GLU A C 1
ATOM 705 O O . GLU A 1 89 ? 0.115 -4.348 -15.414 1.00 85.12 89 GLU A O 1
ATOM 710 N N . PHE A 1 90 ? -0.815 -6.336 -14.979 1.00 85.69 90 PHE A N 1
ATOM 711 C CA . PHE A 1 90 ? -0.731 -6.215 -13.533 1.00 85.69 90 PHE A CA 1
ATOM 712 C C . PHE A 1 90 ? 0.733 -6.234 -13.087 1.00 85.69 90 PHE A C 1
ATOM 714 O O . PHE A 1 90 ? 1.444 -7.173 -13.426 1.00 85.69 90 PHE A O 1
ATOM 721 N N . VAL A 1 91 ? 1.178 -5.253 -12.296 1.00 91.69 91 VAL A N 1
ATOM 722 C CA . VAL A 1 91 ? 2.582 -5.190 -11.838 1.00 91.69 91 VAL A CA 1
ATOM 723 C C . VAL A 1 91 ? 2.743 -5.150 -10.324 1.00 91.69 91 VAL A C 1
ATOM 725 O O . VAL A 1 91 ? 3.765 -5.608 -9.806 1.00 91.69 91 VAL A O 1
ATOM 728 N N . PHE A 1 92 ? 1.745 -4.635 -9.604 1.00 93.50 92 PHE A N 1
ATOM 729 C CA . PHE A 1 92 ? 1.775 -4.510 -8.150 1.00 93.50 92 PHE A CA 1
ATOM 730 C C . PHE A 1 92 ? 0.368 -4.572 -7.547 1.00 93.50 92 PHE A C 1
ATOM 732 O O . PHE A 1 92 ? -0.558 -3.977 -8.094 1.00 93.50 92 PHE A O 1
ATOM 739 N N . ALA A 1 93 ? 0.222 -5.213 -6.388 1.00 93.31 93 ALA A N 1
ATOM 740 C CA . ALA A 1 93 ? -0.918 -5.028 -5.495 1.00 93.31 93 ALA A CA 1
ATOM 741 C C . ALA A 1 93 ? -0.497 -5.060 -4.034 1.00 93.31 93 ALA A C 1
ATOM 743 O O . ALA A 1 93 ? 0.526 -5.637 -3.666 1.00 93.31 93 ALA A O 1
ATOM 744 N N . VAL A 1 94 ? -1.336 -4.460 -3.203 1.00 93.44 94 VAL A N 1
ATOM 745 C CA . VAL A 1 94 ? -1.286 -4.609 -1.762 1.00 93.44 94 VAL A CA 1
ATOM 746 C C . VAL A 1 94 ? -2.688 -4.517 -1.181 1.00 93.44 94 VAL A C 1
ATOM 748 O O . VAL A 1 94 ? -3.476 -3.648 -1.568 1.00 93.44 94 VAL A O 1
ATOM 751 N N . ASP A 1 95 ? -2.983 -5.398 -0.236 1.00 93.69 95 ASP A N 1
ATOM 752 C CA . ASP A 1 95 ? -4.222 -5.350 0.518 1.00 93.69 95 ASP A CA 1
ATOM 753 C C . ASP A 1 95 ? -4.075 -4.410 1.703 1.00 93.69 95 ASP A C 1
ATOM 755 O O . ASP A 1 95 ? -3.035 -4.345 2.358 1.00 93.69 95 ASP A O 1
ATOM 759 N N . TYR A 1 96 ? -5.127 -3.664 2.002 1.00 94.88 96 TYR A N 1
ATOM 760 C CA . TYR A 1 96 ? -5.138 -2.771 3.141 1.00 94.88 96 TYR A CA 1
ATOM 761 C C . TYR A 1 96 ? -6.530 -2.628 3.750 1.00 94.88 96 TYR A C 1
ATOM 763 O O . TYR A 1 96 ? -7.565 -2.807 3.107 1.00 94.88 96 TYR A O 1
ATOM 771 N N . GLN A 1 97 ? -6.537 -2.272 5.025 1.00 93.94 97 GLN A N 1
ATOM 772 C CA . GLN A 1 97 ? -7.733 -1.968 5.791 1.00 93.94 97 GLN A CA 1
ATOM 773 C C . GLN A 1 97 ? -7.477 -0.722 6.614 1.00 93.94 97 GLN A C 1
ATOM 775 O O . GLN A 1 97 ? -6.390 -0.544 7.153 1.00 93.94 97 GLN A O 1
ATOM 780 N N . ILE A 1 98 ? -8.491 0.117 6.770 1.00 93.81 98 ILE A N 1
ATOM 781 C CA . ILE A 1 98 ? -8.421 1.282 7.647 1.00 93.81 98 ILE A CA 1
ATOM 782 C C . ILE A 1 98 ? -9.546 1.241 8.671 1.00 93.81 98 ILE A C 1
ATOM 784 O O . ILE A 1 98 ? -10.654 0.781 8.397 1.00 93.81 98 ILE A O 1
ATOM 788 N N . CYS A 1 99 ? -9.241 1.734 9.864 1.00 94.06 99 CYS A N 1
ATOM 789 C CA . CYS A 1 99 ? -10.209 2.054 10.893 1.00 94.06 99 CYS A CA 1
ATOM 790 C C . CYS A 1 99 ? -10.167 3.555 11.139 1.00 94.06 99 CYS A C 1
ATOM 792 O O . CYS A 1 99 ? -9.239 4.065 11.773 1.00 94.06 99 CYS A O 1
ATOM 794 N N . HIS A 1 100 ? -11.196 4.258 10.674 1.00 92.69 100 HIS A N 1
ATOM 795 C CA . HIS A 1 100 ? -11.288 5.704 10.847 1.00 92.69 100 HIS A CA 1
ATOM 796 C C . HIS A 1 100 ? -11.414 6.113 12.320 1.00 92.69 100 HIS A C 1
ATOM 798 O O . HIS A 1 100 ? -10.834 7.115 12.727 1.00 92.69 100 HIS A O 1
ATOM 804 N N . ARG A 1 101 ? -12.086 5.300 13.150 1.00 93.75 101 ARG A N 1
ATOM 805 C CA . ARG A 1 101 ? -12.263 5.578 14.585 1.00 93.75 101 ARG A CA 1
ATOM 806 C C . ARG A 1 101 ? -10.951 5.521 15.366 1.00 93.75 101 ARG A C 1
ATOM 808 O O . ARG A 1 101 ? -10.716 6.358 16.229 1.00 93.75 101 ARG A O 1
ATOM 815 N N . CYS A 1 102 ? -10.091 4.552 15.061 1.00 95.44 102 CYS A N 1
ATOM 816 C CA . CYS A 1 102 ? -8.785 4.424 15.712 1.00 95.44 102 CYS A CA 1
ATOM 817 C C . CYS A 1 102 ? -7.683 5.224 15.009 1.00 95.44 102 CYS A C 1
ATOM 819 O O . CYS A 1 102 ? -6.606 5.365 15.579 1.00 95.44 102 CYS A O 1
ATOM 821 N N . ARG A 1 103 ? -7.929 5.714 13.785 1.00 96.62 103 ARG A N 1
ATOM 822 C CA . ARG A 1 103 ? -6.905 6.260 12.880 1.00 96.62 103 ARG A CA 1
ATOM 823 C C . ARG A 1 103 ? -5.739 5.286 12.683 1.00 96.62 103 ARG A C 1
ATOM 825 O O . ARG A 1 103 ? -4.571 5.644 12.804 1.00 96.62 103 ARG A O 1
ATOM 832 N N . ILE A 1 104 ? -6.079 4.027 12.410 1.00 97.25 104 ILE A N 1
ATOM 833 C CA . ILE A 1 104 ? -5.112 2.953 12.160 1.00 97.25 104 ILE A CA 1
ATOM 834 C C . ILE A 1 104 ? -5.357 2.364 10.773 1.00 97.25 104 ILE A C 1
ATOM 836 O O . ILE A 1 104 ? -6.505 2.115 10.405 1.00 97.25 104 ILE A O 1
ATOM 840 N N . GLY A 1 105 ? -4.281 2.145 10.023 1.00 96.50 105 GLY A N 1
ATOM 841 C CA . GLY A 1 105 ? -4.258 1.371 8.790 1.00 96.50 105 GLY A CA 1
ATOM 842 C C . GLY A 1 105 ? -3.457 0.080 8.957 1.00 96.50 105 GLY A C 1
ATOM 843 O O . GLY A 1 105 ? -2.434 0.059 9.639 1.00 96.50 105 GLY A O 1
ATOM 844 N N . TRP A 1 106 ? -3.909 -0.988 8.312 1.00 95.81 106 TRP A N 1
ATOM 845 C CA . TRP A 1 106 ? -3.186 -2.247 8.164 1.00 95.81 106 TRP A CA 1
ATOM 846 C C . TRP A 1 106 ? -2.913 -2.507 6.693 1.00 95.81 106 TRP A C 1
ATOM 848 O O . TRP A 1 106 ? -3.757 -2.198 5.856 1.00 95.81 106 TRP A O 1
ATOM 858 N N . VAL A 1 107 ? -1.756 -3.085 6.394 1.00 94.56 107 VAL A N 1
ATOM 859 C CA . VAL A 1 107 ? -1.310 -3.426 5.041 1.00 94.56 107 VAL A CA 1
ATOM 860 C C . VAL A 1 107 ? -0.820 -4.866 5.040 1.00 94.56 107 VAL A C 1
ATOM 862 O O . VAL A 1 107 ? -0.033 -5.232 5.905 1.00 94.56 107 VAL A O 1
ATOM 865 N N . GLU A 1 108 ? -1.257 -5.656 4.064 1.00 90.81 108 GLU A N 1
ATOM 866 C CA . GLU A 1 108 ? -0.941 -7.074 3.917 1.00 90.81 108 GLU A CA 1
ATOM 867 C C . GLU A 1 108 ? -0.639 -7.447 2.465 1.00 90.81 108 GLU A C 1
ATOM 869 O O . GLU A 1 108 ? -1.072 -6.780 1.528 1.00 90.81 108 GLU A O 1
ATOM 874 N N . GLN A 1 109 ? 0.112 -8.539 2.297 1.00 85.50 109 GLN A N 1
ATOM 875 C CA . GLN A 1 109 ? 0.394 -9.165 1.001 1.00 85.50 109 GLN A CA 1
ATOM 876 C C . GLN A 1 109 ? 0.878 -8.192 -0.101 1.00 85.50 109 GLN A C 1
ATOM 878 O O . GLN A 1 109 ? 0.380 -8.262 -1.226 1.00 85.50 109 GLN A O 1
ATOM 883 N N . PRO A 1 110 ? 1.851 -7.285 0.150 1.00 88.88 110 PRO A N 1
ATOM 884 C CA . PRO A 1 110 ? 2.419 -6.507 -0.942 1.00 88.88 110 PRO A CA 1
ATOM 885 C C . PRO A 1 110 ? 3.101 -7.457 -1.924 1.00 88.88 110 PRO A C 1
ATOM 887 O O . PRO A 1 110 ? 4.076 -8.136 -1.598 1.00 88.88 110 PRO A O 1
ATOM 890 N N . HIS A 1 111 ? 2.596 -7.485 -3.146 1.00 89.12 111 HIS A N 1
ATOM 891 C CA . HIS A 1 111 ? 3.110 -8.328 -4.204 1.00 89.12 111 HIS A CA 1
ATOM 892 C C . HIS A 1 111 ? 3.500 -7.463 -5.390 1.00 89.12 111 HIS A C 1
ATOM 894 O O . HIS A 1 111 ? 2.688 -6.726 -5.935 1.00 89.12 111 HIS A O 1
ATOM 900 N N . THR A 1 112 ? 4.763 -7.560 -5.795 1.00 90.50 112 THR A N 1
ATOM 901 C CA . THR A 1 112 ? 5.258 -7.007 -7.059 1.00 90.50 112 THR A CA 1
ATOM 902 C C . THR A 1 112 ? 5.745 -8.166 -7.913 1.00 90.50 112 THR A C 1
ATOM 904 O O . THR A 1 112 ? 6.536 -8.994 -7.433 1.00 90.50 112 THR A O 1
ATOM 907 N N . LEU A 1 113 ? 5.293 -8.216 -9.168 1.00 89.06 113 LEU A N 1
ATOM 908 C CA . LEU A 1 113 ? 5.753 -9.228 -10.115 1.00 89.06 113 LEU A CA 1
ATOM 909 C C . LEU A 1 113 ? 7.292 -9.183 -10.226 1.00 89.06 113 LEU A C 1
ATOM 911 O O . LEU A 1 113 ? 7.864 -8.090 -10.209 1.00 89.06 113 LEU A O 1
ATOM 915 N N . PRO A 1 114 ? 7.984 -10.337 -10.338 1.00 88.50 114 PRO A N 1
ATOM 916 C CA . PRO A 1 114 ? 9.447 -10.402 -10.298 1.00 88.50 114 PRO A CA 1
ATOM 917 C C . PRO A 1 114 ? 10.165 -9.418 -11.229 1.00 88.50 114 PRO A C 1
ATOM 919 O O . PRO A 1 114 ? 11.134 -8.797 -10.800 1.00 88.50 114 PRO A O 1
ATOM 922 N N . ALA A 1 115 ? 9.648 -9.227 -12.447 1.00 86.06 115 ALA A N 1
ATOM 923 C CA . ALA A 1 115 ? 10.213 -8.329 -13.456 1.00 86.06 115 ALA A CA 1
ATOM 924 C C . ALA A 1 115 ? 10.186 -6.835 -13.068 1.00 86.06 115 ALA A C 1
ATOM 926 O O . ALA A 1 115 ? 10.950 -6.058 -13.626 1.00 86.06 115 ALA A O 1
ATOM 927 N N . TYR A 1 116 ? 9.354 -6.438 -12.098 1.00 88.81 116 TYR A N 1
ATOM 928 C CA . TYR A 1 116 ? 9.178 -5.040 -11.669 1.00 88.81 116 TYR A CA 1
ATOM 929 C C . TYR A 1 116 ? 9.609 -4.800 -10.218 1.00 88.81 116 TYR A C 1
ATOM 931 O O . TYR A 1 116 ? 9.333 -3.752 -9.623 1.00 88.81 116 TYR A O 1
ATOM 939 N N . ARG A 1 117 ? 10.265 -5.786 -9.595 1.00 89.25 117 ARG A N 1
ATOM 940 C CA . ARG A 1 117 ? 10.810 -5.624 -8.244 1.00 89.25 117 ARG A CA 1
ATOM 941 C C . ARG A 1 117 ? 11.920 -4.582 -8.255 1.00 89.25 117 ARG A C 1
ATOM 943 O O . ARG A 1 117 ? 12.647 -4.435 -9.225 1.00 89.25 117 ARG A O 1
ATOM 950 N N . ARG A 1 118 ? 12.085 -3.893 -7.120 1.00 88.81 118 ARG A N 1
ATOM 951 C CA . ARG A 1 118 ? 13.094 -2.832 -6.918 1.00 88.81 118 ARG A CA 1
ATOM 952 C C . ARG A 1 118 ? 12.902 -1.582 -7.793 1.00 88.81 118 ARG A C 1
ATOM 954 O O . ARG A 1 118 ? 13.733 -0.688 -7.727 1.00 88.81 118 ARG A O 1
ATOM 961 N N . CYS A 1 119 ? 11.780 -1.455 -8.502 1.00 91.31 119 CYS A N 1
ATOM 962 C CA . CYS A 1 119 ? 11.435 -0.253 -9.268 1.00 91.31 119 CYS A CA 1
ATOM 963 C C . CYS A 1 119 ? 10.636 0.794 -8.465 1.00 91.31 119 CYS A C 1
ATOM 965 O O . CYS A 1 119 ? 10.108 1.740 -9.033 1.00 91.31 119 CYS A O 1
ATOM 967 N N . GLY A 1 120 ? 10.489 0.621 -7.147 1.00 92.81 120 GLY A N 1
ATOM 968 C CA . GLY A 1 120 ? 9.813 1.592 -6.275 1.00 92.81 120 GLY A CA 1
ATOM 969 C C . GLY A 1 120 ? 8.280 1.506 -6.220 1.00 92.81 120 GLY A C 1
ATOM 970 O O . GLY A 1 120 ? 7.683 2.220 -5.421 1.00 92.81 120 GLY A O 1
ATOM 971 N N . LEU A 1 121 ? 7.636 0.604 -6.974 1.00 94.31 121 LEU A N 1
ATOM 972 C CA . LEU A 1 121 ? 6.168 0.457 -7.015 1.00 94.31 121 LEU A CA 1
ATOM 973 C C . LEU A 1 121 ? 5.535 0.264 -5.628 1.00 94.31 121 LEU A C 1
ATOM 975 O O . LEU A 1 121 ? 4.611 0.990 -5.264 1.00 94.31 121 LEU A O 1
ATOM 979 N N . ALA A 1 122 ? 6.069 -0.661 -4.825 1.00 93.31 122 ALA A N 1
ATOM 980 C CA . ALA A 1 122 ? 5.550 -0.916 -3.482 1.00 93.31 122 ALA A CA 1
ATOM 981 C C . ALA A 1 122 ? 5.688 0.309 -2.565 1.00 93.31 122 ALA A C 1
ATOM 983 O O . ALA A 1 122 ? 4.737 0.693 -1.885 1.00 93.31 122 ALA A O 1
ATOM 984 N N . ALA A 1 123 ? 6.848 0.971 -2.585 1.00 94.56 123 ALA A N 1
ATOM 985 C CA . ALA A 1 123 ? 7.072 2.180 -1.797 1.00 94.56 123 ALA A CA 1
ATOM 986 C C . ALA A 1 123 ? 6.117 3.310 -2.217 1.00 94.56 123 ALA A C 1
ATOM 988 O O . ALA A 1 123 ? 5.538 3.971 -1.354 1.00 94.56 123 ALA A O 1
ATOM 989 N N . ALA A 1 124 ? 5.903 3.487 -3.523 1.00 96.00 124 ALA A N 1
ATOM 990 C CA . ALA A 1 124 ? 5.010 4.495 -4.084 1.00 96.00 124 ALA A CA 1
ATOM 991 C C . ALA A 1 124 ? 3.542 4.246 -3.709 1.00 96.00 124 ALA A C 1
ATOM 993 O O . ALA A 1 124 ? 2.868 5.161 -3.234 1.00 96.00 124 ALA A O 1
ATOM 994 N N . GLY A 1 125 ? 3.066 3.005 -3.845 1.00 95.25 125 GLY A N 1
ATOM 995 C CA . GLY A 1 125 ? 1.703 2.624 -3.474 1.00 95.25 125 GLY A CA 1
ATOM 996 C C . GLY A 1 125 ? 1.421 2.850 -1.988 1.00 95.25 125 GLY A C 1
ATOM 997 O O . GLY A 1 125 ? 0.410 3.451 -1.627 1.00 95.25 125 GLY A O 1
ATOM 998 N N . LEU A 1 126 ? 2.353 2.454 -1.116 1.00 96.00 126 LEU A N 1
ATOM 999 C CA . LEU A 1 126 ? 2.222 2.674 0.326 1.00 96.00 126 LEU A CA 1
ATOM 1000 C C . LEU A 1 126 ? 2.324 4.159 0.696 1.00 96.00 126 LEU A C 1
ATOM 1002 O O . LEU A 1 126 ? 1.556 4.636 1.528 1.00 96.00 126 LEU A O 1
ATOM 1006 N N . ALA A 1 127 ? 3.218 4.918 0.060 1.00 96.12 127 ALA A N 1
ATOM 1007 C CA . ALA A 1 127 ? 3.305 6.364 0.257 1.00 96.12 127 ALA A CA 1
ATOM 1008 C C . ALA A 1 127 ? 2.014 7.083 -0.160 1.00 96.12 127 ALA A C 1
ATOM 1010 O O . ALA A 1 127 ? 1.576 8.001 0.535 1.00 96.12 127 ALA A O 1
ATOM 1011 N N . ALA A 1 128 ? 1.379 6.649 -1.250 1.00 96.00 128 ALA A N 1
ATOM 1012 C CA . ALA A 1 128 ? 0.094 7.180 -1.686 1.00 96.00 128 ALA A CA 1
ATOM 1013 C C . ALA A 1 128 ? -1.012 6.916 -0.654 1.00 96.00 128 ALA A C 1
ATOM 1015 O O . ALA A 1 128 ? -1.705 7.854 -0.265 1.00 96.00 128 ALA A O 1
ATOM 1016 N N . LEU A 1 129 ? -1.106 5.690 -0.119 1.00 95.88 129 LEU A N 1
ATOM 1017 C CA . LEU A 1 129 ? -2.060 5.363 0.949 1.00 95.88 129 LEU A CA 1
ATOM 1018 C C . LEU A 1 129 ? -1.886 6.259 2.183 1.00 95.88 129 LEU A C 1
ATOM 1020 O O . LEU A 1 129 ? -2.875 6.736 2.745 1.00 95.88 129 LEU A O 1
ATOM 1024 N N . ARG A 1 130 ? -0.636 6.531 2.581 1.00 96.19 130 ARG A N 1
ATOM 1025 C CA . ARG A 1 130 ? -0.324 7.435 3.700 1.00 96.19 130 ARG A CA 1
ATOM 1026 C C . ARG A 1 130 ? -0.714 8.880 3.406 1.00 96.19 130 ARG A C 1
ATOM 1028 O O . ARG A 1 130 ? -1.251 9.550 4.280 1.00 96.19 130 ARG A O 1
ATOM 1035 N N . ARG A 1 131 ? -0.477 9.355 2.182 1.00 95.62 131 ARG A N 1
ATOM 1036 C CA . ARG A 1 131 ? -0.858 10.709 1.751 1.00 95.62 131 ARG A CA 1
ATOM 1037 C C . ARG A 1 131 ? -2.375 10.899 1.743 1.00 95.62 131 ARG A C 1
ATOM 1039 O O . ARG A 1 131 ? -2.855 11.956 2.129 1.00 95.62 131 ARG A O 1
ATOM 1046 N N . GLU A 1 132 ? -3.116 9.874 1.329 1.00 94.81 132 GLU 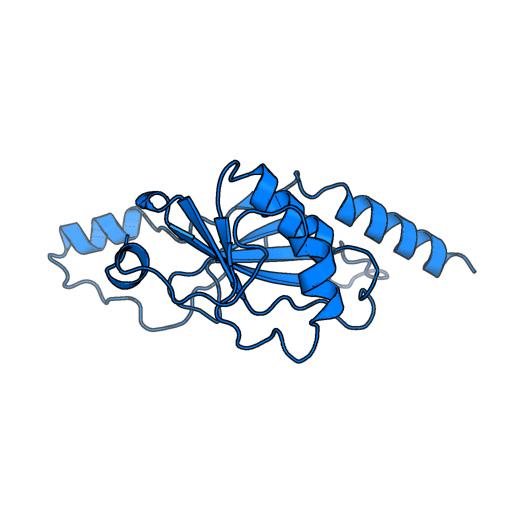A N 1
ATOM 1047 C CA . GLU A 1 132 ? -4.584 9.867 1.333 1.00 94.81 132 GLU A CA 1
ATOM 1048 C C . GLU A 1 132 ? -5.178 9.786 2.749 1.00 94.81 132 GLU A C 1
ATOM 1050 O O . GLU A 1 132 ? -6.314 10.204 2.959 1.00 94.81 132 GLU A O 1
ATOM 1055 N N . ASN A 1 133 ? -4.423 9.271 3.725 1.00 95.31 133 ASN A N 1
ATOM 1056 C CA . ASN A 1 133 ? -4.861 9.098 5.112 1.00 95.31 133 ASN A CA 1
ATOM 1057 C C . ASN A 1 133 ? -3.815 9.684 6.080 1.00 95.31 133 ASN A C 1
ATOM 1059 O O . ASN A 1 133 ? -3.118 8.933 6.780 1.00 95.31 133 ASN A O 1
ATOM 1063 N N . PRO A 1 134 ? -3.672 11.023 6.118 1.00 94.56 134 PRO A N 1
ATOM 1064 C CA . PRO A 1 134 ? -2.697 11.669 6.984 1.00 94.56 134 PRO A CA 1
ATOM 1065 C C . PRO A 1 134 ? -3.017 11.398 8.459 1.00 94.56 134 PRO A C 1
ATOM 1067 O O . PRO A 1 134 ? -4.177 11.276 8.852 1.00 94.56 134 PRO A O 1
ATOM 1070 N N . CYS A 1 135 ? -1.973 11.322 9.286 1.00 93.62 135 CYS A N 1
ATOM 1071 C CA . CYS A 1 135 ? -2.058 11.070 10.732 1.00 93.62 135 CYS A CA 1
ATOM 1072 C C . CYS A 1 135 ? -2.560 9.671 11.140 1.00 93.62 135 CYS A C 1
ATOM 1074 O O . CYS A 1 135 ? -2.929 9.481 12.300 1.00 93.62 135 CYS A O 1
ATOM 1076 N N . TYR A 1 136 ? -2.573 8.697 10.226 1.00 97.31 136 TYR A N 1
ATOM 1077 C CA . TYR A 1 136 ? -2.862 7.302 10.567 1.00 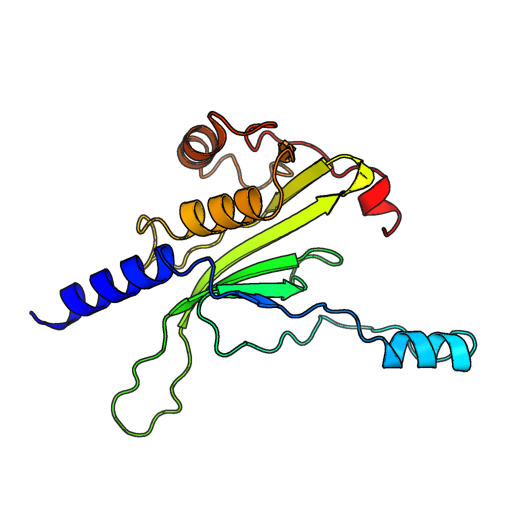97.31 136 TYR A CA 1
ATOM 1078 C C . TYR A 1 136 ? -1.591 6.594 11.027 1.00 97.31 136 TYR A C 1
ATOM 1080 O O . TYR A 1 136 ? -0.519 6.796 10.452 1.00 97.31 136 TYR A O 1
ATOM 1088 N N . ALA A 1 137 ? -1.727 5.728 12.031 1.00 97.69 137 ALA A N 1
ATOM 1089 C CA . ALA A 1 137 ? -0.698 4.748 12.347 1.00 97.69 137 ALA A CA 1
ATOM 1090 C C . ALA A 1 137 ? -0.834 3.533 11.429 1.00 97.69 137 ALA A C 1
ATOM 1092 O O . ALA A 1 137 ? -1.920 2.970 11.305 1.00 97.69 137 ALA A O 1
ATOM 1093 N N . TRP A 1 138 ? 0.255 3.132 10.784 1.00 97.44 138 TRP A N 1
ATOM 1094 C CA . TRP A 1 138 ? 0.290 2.052 9.811 1.00 97.44 138 TRP A CA 1
ATOM 1095 C C . TRP A 1 138 ? 1.002 0.829 10.374 1.00 97.44 138 TRP A C 1
ATOM 1097 O O . TRP A 1 138 ? 2.127 0.908 10.867 1.00 97.44 138 TRP A O 1
ATOM 1107 N N . HIS A 1 139 ? 0.325 -0.308 10.278 1.00 95.88 139 HIS A N 1
ATOM 1108 C CA . HIS A 1 139 ? 0.745 -1.593 10.813 1.00 95.88 139 HIS A CA 1
ATOM 1109 C C . HIS A 1 139 ? 0.642 -2.691 9.752 1.00 95.88 139 HIS A C 1
ATOM 1111 O O . HIS A 1 139 ? 0.037 -2.518 8.694 1.00 95.88 139 HIS A O 1
ATOM 1117 N N . THR A 1 140 ? 1.208 -3.845 10.071 1.00 93.19 140 THR A N 1
ATOM 1118 C CA . THR A 1 140 ? 0.914 -5.119 9.405 1.00 93.19 140 THR A CA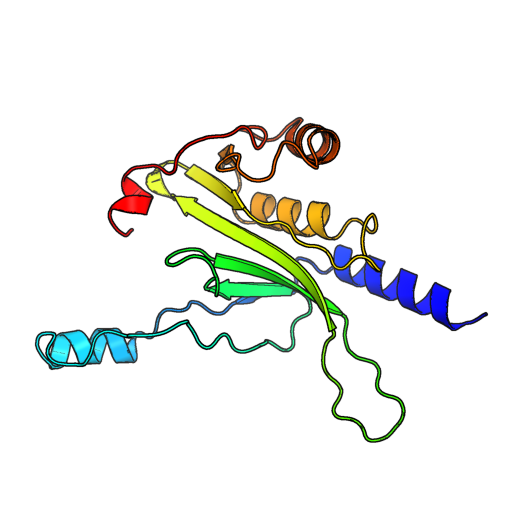 1
ATOM 1119 C C . THR A 1 140 ? 0.293 -6.064 10.439 1.00 93.19 140 THR A C 1
ATOM 1121 O O . THR A 1 140 ? 0.287 -5.786 11.637 1.00 93.19 140 THR A O 1
ATOM 1124 N N . LEU A 1 141 ? -0.242 -7.192 10.005 1.00 90.31 141 LEU A N 1
ATOM 1125 C CA . LEU A 1 141 ? -0.650 -8.335 10.817 1.00 90.31 141 LEU A CA 1
ATOM 1126 C C . LEU A 1 141 ? 0.521 -9.288 11.096 1.00 90.31 141 LEU A C 1
ATOM 1128 O O . LEU A 1 141 ? 0.378 -10.195 11.910 1.00 90.31 141 LEU A O 1
ATOM 1132 N N . GLY A 1 142 ? 1.676 -9.063 10.463 1.00 81.06 142 GLY A N 1
ATOM 1133 C CA . GLY A 1 142 ? 2.942 -9.739 10.754 1.00 81.06 142 GLY A CA 1
ATOM 1134 C C . GLY A 1 142 ? 3.260 -10.961 9.889 1.00 81.06 142 GLY A C 1
ATOM 1135 O O . GLY A 1 142 ? 4.406 -11.393 9.888 1.00 81.06 142 GLY A O 1
ATOM 1136 N N . GLY A 1 143 ? 2.313 -11.483 9.102 1.00 75.56 143 GLY A N 1
ATOM 1137 C CA . GLY A 1 143 ? 2.484 -12.745 8.358 1.00 75.56 143 GLY A CA 1
ATOM 1138 C C . GLY A 1 143 ? 3.543 -12.732 7.245 1.00 75.56 143 GLY A C 1
ATOM 1139 O O . GLY A 1 143 ? 3.911 -13.789 6.740 1.00 75.56 143 GLY A O 1
ATOM 1140 N N . HIS A 1 144 ? 4.038 -11.554 6.854 1.00 68.81 144 HIS A N 1
ATOM 1141 C CA . HIS A 1 144 ? 4.936 -11.379 5.703 1.00 68.81 144 HIS A CA 1
ATOM 1142 C C . HIS A 1 144 ? 6.186 -10.541 6.015 1.00 68.81 144 HIS A C 1
ATOM 1144 O O . HIS A 1 144 ? 6.878 -10.099 5.095 1.00 68.81 144 HIS A O 1
ATOM 1150 N N . ILE A 1 145 ? 6.478 -10.280 7.294 1.00 66.06 145 ILE A N 1
ATOM 1151 C CA . ILE A 1 145 ? 7.634 -9.453 7.674 1.00 66.06 145 ILE A CA 1
ATOM 1152 C C . ILE A 1 145 ? 8.946 -10.225 7.516 1.00 66.06 145 ILE A C 1
ATOM 1154 O O . ILE A 1 145 ? 9.914 -9.663 7.002 1.00 66.06 145 ILE A O 1
ATOM 1158 N N . ASP A 1 146 ? 8.974 -11.504 7.890 1.00 64.31 146 ASP A N 1
ATOM 1159 C CA . ASP A 1 146 ? 10.219 -12.277 8.020 1.00 64.31 146 ASP A CA 1
ATOM 1160 C C . ASP A 1 146 ? 10.986 -12.426 6.695 1.00 64.31 146 ASP A C 1
ATOM 1162 O O . ASP A 1 146 ? 12.211 -12.498 6.683 1.00 64.31 146 ASP A O 1
ATOM 1166 N N . GLY A 1 147 ? 10.285 -12.388 5.557 1.00 72.25 147 GLY A N 1
ATOM 1167 C CA . GLY A 1 147 ? 10.896 -12.445 4.226 1.00 72.25 147 GLY A CA 1
ATOM 1168 C C . GLY A 1 147 ? 11.343 -11.094 3.653 1.00 72.25 147 GLY A C 1
ATOM 1169 O O . GLY A 1 147 ? 11.833 -11.049 2.525 1.00 72.25 147 GLY A O 1
ATOM 1170 N N . SER A 1 148 ? 11.113 -9.972 4.344 1.00 79.44 148 SER A N 1
ATOM 1171 C CA . SER A 1 148 ? 11.333 -8.617 3.799 1.00 79.44 148 SER A CA 1
ATOM 1172 C C . SER A 1 148 ? 11.568 -7.548 4.879 1.00 79.44 148 SER A C 1
ATOM 1174 O O . SER A 1 148 ? 11.203 -6.388 4.691 1.00 79.44 148 SER A O 1
ATOM 1176 N N . SER A 1 149 ? 12.189 -7.907 6.006 1.00 82.69 149 SER A N 1
ATOM 1177 C CA . SER A 1 149 ? 12.405 -7.011 7.158 1.00 82.69 149 SER A CA 1
ATOM 1178 C C . SER A 1 149 ? 13.061 -5.680 6.781 1.00 82.69 149 SER A C 1
ATOM 1180 O O . SER A 1 149 ? 12.519 -4.624 7.092 1.00 82.69 149 SER A O 1
ATOM 1182 N N . ALA A 1 150 ? 14.149 -5.715 6.004 1.00 87.25 150 ALA A N 1
ATOM 1183 C CA . ALA A 1 150 ? 14.862 -4.513 5.570 1.00 87.25 150 ALA A CA 1
ATOM 1184 C C . ALA A 1 150 ? 13.983 -3.547 4.754 1.00 87.25 150 ALA A C 1
ATOM 1186 O O . ALA A 1 150 ? 14.115 -2.328 4.878 1.00 87.25 150 ALA A O 1
ATOM 1187 N N . PHE A 1 151 ? 13.064 -4.074 3.936 1.00 89.12 151 PHE A N 1
ATOM 1188 C CA . PHE A 1 151 ? 12.101 -3.243 3.216 1.00 89.12 151 PHE A CA 1
ATOM 1189 C C . PHE A 1 151 ? 11.173 -2.536 4.206 1.00 89.12 151 PHE A C 1
ATOM 1191 O O . PHE A 1 151 ? 11.069 -1.313 4.148 1.00 89.12 151 PHE A O 1
ATOM 1198 N N . TRP A 1 152 ? 10.564 -3.283 5.134 1.00 91.25 152 TRP A N 1
ATOM 1199 C CA . TRP A 1 152 ? 9.632 -2.754 6.134 1.00 91.25 152 TRP A CA 1
ATOM 1200 C C . TRP A 1 152 ? 10.272 -1.739 7.081 1.00 91.25 152 TRP A C 1
ATOM 1202 O O . TRP A 1 152 ? 9.676 -0.689 7.314 1.00 91.25 152 TRP A O 1
ATOM 1212 N N . ASP A 1 153 ? 11.485 -2.008 7.568 1.00 90.69 153 ASP A N 1
ATOM 1213 C CA . ASP A 1 153 ? 12.225 -1.069 8.414 1.00 90.69 153 ASP A CA 1
ATOM 1214 C C . ASP A 1 153 ? 12.509 0.238 7.656 1.00 90.69 153 ASP A C 1
ATOM 1216 O O . ASP A 1 153 ? 12.285 1.322 8.191 1.00 90.69 153 ASP A O 1
ATOM 1220 N N . THR A 1 154 ? 12.901 0.151 6.378 1.00 93.06 154 THR A N 1
ATOM 1221 C CA . THR A 1 154 ? 13.163 1.335 5.541 1.00 93.06 154 THR A CA 1
ATOM 1222 C C . THR A 1 154 ? 11.903 2.172 5.328 1.00 93.06 154 THR A C 1
ATOM 1224 O O . THR A 1 154 ? 11.912 3.381 5.541 1.00 93.06 154 THR A O 1
ATOM 1227 N N . ILE A 1 155 ? 10.795 1.556 4.904 1.00 92.50 155 ILE A N 1
ATOM 1228 C CA . ILE A 1 155 ? 9.565 2.308 4.605 1.00 92.50 155 ILE A CA 1
ATOM 1229 C C . ILE A 1 155 ? 8.790 2.733 5.858 1.00 92.50 155 ILE A C 1
ATOM 1231 O O . ILE A 1 155 ? 7.861 3.538 5.752 1.00 92.50 155 ILE A O 1
ATOM 1235 N N . GLY A 1 156 ? 9.123 2.154 7.014 1.00 92.81 156 GLY A N 1
ATOM 1236 C CA . GLY A 1 156 ? 8.484 2.401 8.300 1.00 92.81 156 GLY A CA 1
ATOM 1237 C C . GLY A 1 156 ? 9.209 3.407 9.192 1.00 92.81 156 GLY A C 1
ATOM 1238 O O . GLY A 1 156 ? 8.604 3.825 10.175 1.00 92.81 156 GLY A O 1
ATOM 1239 N N . ALA A 1 157 ? 10.443 3.809 8.858 1.00 92.44 157 ALA A N 1
ATOM 1240 C CA . ALA A 1 157 ? 11.345 4.565 9.737 1.00 92.44 157 ALA A CA 1
ATOM 1241 C C . ALA A 1 157 ? 10.715 5.814 10.391 1.00 92.44 157 ALA A C 1
ATOM 1243 O O . ALA A 1 157 ? 10.939 6.050 11.573 1.00 92.44 157 ALA A O 1
ATOM 1244 N N . ASP A 1 158 ? 9.848 6.533 9.671 1.00 91.88 158 ASP A N 1
ATOM 1245 C CA . ASP A 1 158 ? 9.201 7.770 10.147 1.00 91.88 158 ASP A CA 1
ATOM 1246 C C . ASP A 1 158 ? 7.669 7.704 10.125 1.00 91.88 158 ASP A C 1
ATOM 1248 O O . ASP A 1 158 ? 6.965 8.718 10.158 1.00 91.88 158 ASP A O 1
ATOM 1252 N N . ILE A 1 159 ? 7.116 6.498 10.015 1.00 95.25 159 ILE A N 1
ATOM 1253 C CA . ILE A 1 159 ? 5.673 6.305 9.916 1.00 95.25 159 ILE A CA 1
ATOM 1254 C C . ILE A 1 159 ? 5.142 5.917 11.293 1.00 95.25 159 ILE A C 1
ATOM 1256 O O . ILE A 1 159 ? 5.626 4.940 11.866 1.00 95.25 159 ILE A O 1
ATOM 1260 N N . PRO A 1 160 ? 4.116 6.600 11.838 1.00 96.50 160 PRO A N 1
ATOM 1261 C CA . PRO A 1 160 ? 3.477 6.152 13.069 1.00 96.50 160 PRO A CA 1
ATOM 1262 C C . PRO A 1 160 ? 3.059 4.679 12.948 1.00 96.50 160 PRO A C 1
ATOM 1264 O O . PRO A 1 160 ? 2.461 4.286 11.952 1.00 96.50 160 PRO A O 1
ATOM 1267 N N . GLY A 1 161 ? 3.419 3.846 13.924 1.00 94.31 161 GLY A N 1
ATOM 1268 C CA . GLY A 1 161 ? 3.214 2.389 13.880 1.00 94.31 161 GLY A CA 1
ATOM 1269 C C . GLY A 1 161 ? 4.303 1.595 13.144 1.00 94.31 161 GLY A C 1
ATOM 1270 O O . GLY A 1 161 ? 4.491 0.417 13.451 1.00 94.31 161 GLY A O 1
ATOM 1271 N N . GLY A 1 162 ? 5.056 2.228 12.240 1.00 94.81 162 GLY A N 1
ATOM 1272 C CA . GLY A 1 162 ? 6.274 1.697 11.619 1.00 94.81 162 GLY A CA 1
ATOM 1273 C C . GLY A 1 162 ? 6.103 0.356 10.910 1.00 94.81 162 GLY A C 1
ATOM 1274 O O . GLY A 1 162 ? 7.045 -0.427 10.865 1.00 94.81 162 GLY A O 1
ATOM 1275 N N . TYR A 1 163 ? 4.887 0.037 10.450 1.00 93.81 163 TYR A N 1
ATOM 1276 C CA . TYR A 1 163 ? 4.525 -1.278 9.910 1.00 93.81 163 TYR A CA 1
ATOM 1277 C C . TYR A 1 163 ? 4.796 -2.458 10.864 1.00 93.81 163 TYR A C 1
ATOM 1279 O O . TYR A 1 163 ? 4.811 -3.618 10.444 1.00 93.81 163 TYR A O 1
ATOM 1287 N N . ARG A 1 164 ? 4.940 -2.193 12.170 1.00 92.31 164 ARG A N 1
ATOM 1288 C CA . ARG A 1 164 ? 5.110 -3.236 13.188 1.00 92.31 164 ARG A CA 1
ATOM 1289 C C . ARG A 1 164 ? 3.831 -4.080 13.306 1.00 92.31 164 ARG A C 1
ATOM 1291 O O . ARG A 1 164 ? 2.737 -3.516 13.159 1.00 92.31 164 ARG A O 1
ATOM 1298 N N . PRO A 1 165 ? 3.941 -5.390 13.604 1.00 92.81 165 PRO A N 1
ATOM 1299 C CA . PRO A 1 165 ? 2.784 -6.261 13.769 1.00 92.81 165 PRO A CA 1
ATOM 1300 C C . PRO A 1 165 ? 1.781 -5.721 14.790 1.00 92.81 165 PRO A C 1
ATOM 1302 O O . PRO A 1 165 ? 2.144 -5.372 15.914 1.00 92.81 165 PRO A O 1
ATOM 1305 N N . ARG A 1 166 ? 0.502 -5.687 14.419 1.00 93.19 166 ARG A N 1
ATOM 1306 C CA . ARG A 1 166 ? -0.608 -5.332 15.303 1.00 93.19 166 ARG A CA 1
ATOM 1307 C C . ARG A 1 166 ? -1.887 -6.010 14.836 1.00 93.19 166 ARG A C 1
ATOM 1309 O O . ARG A 1 166 ? -2.270 -5.886 13.678 1.00 93.19 166 ARG A O 1
ATOM 1316 N N . ARG A 1 167 ? -2.605 -6.658 15.755 1.00 92.31 167 ARG A N 1
ATOM 1317 C CA . ARG A 1 167 ? -3.939 -7.213 15.466 1.00 92.31 167 ARG A CA 1
ATOM 1318 C C . ARG A 1 167 ? -4.906 -6.110 15.014 1.00 92.31 167 ARG A C 1
ATOM 1320 O O . ARG A 1 167 ? -4.792 -4.964 15.457 1.00 92.31 167 ARG A O 1
ATOM 1327 N N . VAL A 1 168 ? -5.866 -6.463 14.157 1.00 90.81 168 VAL A N 1
ATOM 1328 C CA . VAL A 1 168 ? -6.972 -5.557 13.808 1.00 90.81 168 VAL A CA 1
ATOM 1329 C C . VAL A 1 168 ? -7.763 -5.173 15.059 1.00 90.81 168 VAL A C 1
ATOM 1331 O O . VAL A 1 168 ? -7.878 -5.970 15.992 1.00 90.81 168 VAL A O 1
ATOM 1334 N N . CYS A 1 169 ? -8.278 -3.944 15.105 1.00 91.06 169 CYS A N 1
ATOM 1335 C CA . CYS A 1 169 ? -9.099 -3.504 16.230 1.00 91.06 169 CYS A CA 1
ATOM 1336 C C . CYS A 1 169 ? -10.540 -4.020 16.114 1.00 91.06 169 CYS A C 1
ATOM 1338 O O . CYS A 1 169 ? -11.017 -4.347 15.027 1.00 91.06 169 CYS A O 1
ATOM 1340 N N . GLU A 1 170 ? -11.254 -4.025 17.237 1.00 89.56 170 GLU A N 1
ATOM 1341 C CA . GLU A 1 170 ? -12.648 -4.481 17.321 1.00 89.56 170 GLU A CA 1
ATOM 1342 C C . GLU A 1 170 ? -13.595 -3.760 16.349 1.00 89.56 170 GLU A C 1
ATOM 1344 O O . GLU A 1 170 ? -14.500 -4.384 15.810 1.00 89.56 170 GLU A O 1
ATOM 1349 N N . HIS A 1 171 ? -13.346 -2.482 16.044 1.00 88.50 171 HIS A N 1
ATOM 1350 C CA . HIS A 1 171 ? -14.159 -1.708 15.100 1.00 88.50 171 HIS A CA 1
ATOM 1351 C C . HIS A 1 171 ? -14.093 -2.237 13.662 1.00 88.50 171 HIS A C 1
ATOM 1353 O O . HIS A 1 171 ? -15.023 -2.028 12.894 1.00 88.50 171 HIS A O 1
ATOM 1359 N N . VAL A 1 172 ? -12.992 -2.894 13.286 1.00 82.94 172 VAL A N 1
ATOM 1360 C CA . VAL A 1 172 ? -12.868 -3.550 11.976 1.00 82.94 172 VAL A CA 1
ATOM 1361 C C . VAL A 1 172 ? -13.563 -4.908 12.012 1.00 82.94 172 VAL A C 1
ATOM 1363 O O . VAL A 1 172 ? -14.287 -5.251 11.082 1.00 82.94 172 VAL A O 1
ATOM 1366 N N . THR A 1 173 ? -13.384 -5.668 13.096 1.00 69.62 173 THR A N 1
ATOM 1367 C CA . THR A 1 173 ? -13.968 -7.009 13.260 1.00 69.62 173 THR A CA 1
ATOM 1368 C C . THR A 1 173 ? -15.494 -6.982 13.369 1.00 69.62 173 THR A C 1
ATOM 1370 O O . THR A 1 173 ? -16.157 -7.889 12.878 1.00 69.62 173 THR A O 1
ATOM 1373 N N . ALA A 1 174 ? -16.063 -5.944 13.986 1.00 56.34 174 ALA A N 1
ATOM 1374 C CA . ALA A 1 174 ? -17.503 -5.805 14.199 1.00 56.34 174 ALA A CA 1
ATOM 1375 C C . ALA A 1 174 ? -18.290 -5.362 12.946 1.00 56.34 174 ALA A C 1
ATOM 1377 O O . ALA A 1 174 ? -19.515 -5.298 13.003 1.00 56.34 174 ALA A O 1
ATOM 1378 N N . GLY A 1 175 ? -17.608 -5.089 11.826 1.00 49.38 175 GLY A N 1
ATOM 1379 C CA . GLY A 1 175 ? -18.212 -4.506 10.628 1.00 49.38 175 GLY A CA 1
ATOM 1380 C C . GLY A 1 175 ? -18.464 -3.012 10.823 1.00 49.38 175 GLY A C 1
ATOM 1381 O O . GLY A 1 175 ? -19.471 -2.620 11.406 1.00 49.38 175 GLY A O 1
ATOM 1382 N N . GLY A 1 176 ? -17.518 -2.192 10.364 1.00 44.75 176 GLY A N 1
ATOM 1383 C CA . GLY A 1 176 ? -17.668 -0.733 10.322 1.00 44.75 176 GLY A CA 1
ATOM 1384 C C . GLY A 1 176 ? -18.757 -0.266 9.364 1.00 44.75 176 GLY A C 1
ATOM 1385 O O . GLY A 1 176 ? -18.909 -0.883 8.284 1.00 44.75 176 GLY A O 1
#

Organism: NCBI:txid1763543

Radius of gyration: 18.27 Å; chains: 1; bounding box: 56×28×51 Å